Protein AF-A0A292SUH3-F1 (afdb_monomer_lite)

Radius of gyration: 15.09 Å; chains: 1; bounding box: 32×16×45 Å

Foldseek 3Di:
DDVVVVVVVLVVADPVNLVVVLVVLVVVCVVCVPPPDDVVVVVVSVVVNVVSVVVSVVSVVVVVVD

Structure (mmCIF, N/CA/C/O backbone):
data_AF-A0A292SUH3-F1
#
_entry.id   AF-A0A292SUH3-F1
#
loop_
_atom_site.group_PDB
_atom_site.id
_atom_site.type_symbol
_atom_site.label_atom_id
_atom_site.label_alt_id
_atom_site.label_comp_id
_atom_site.label_asym_id
_atom_site.label_entity_id
_atom_site.label_seq_id
_atom_site.pdbx_PDB_ins_code
_atom_site.Cartn_x
_atom_site.Cartn_y
_atom_site.Cartn_z
_atom_site.occupancy
_atom_site.B_iso_or_equiv
_atom_site.auth_seq_id
_atom_site.auth_comp_id
_atom_site.auth_asym_id
_atom_site.auth_atom_id
_atom_site.pdbx_PDB_model_num
ATOM 1 N N . MET A 1 1 ? 1.471 -4.395 -26.345 1.00 53.28 1 MET A N 1
ATOM 2 C CA . MET A 1 1 ? 1.602 -3.209 -25.468 1.00 53.28 1 MET A CA 1
ATOM 3 C C . MET A 1 1 ? 2.996 -2.640 -25.679 1.00 53.28 1 MET A C 1
ATOM 5 O O . MET A 1 1 ? 3.940 -3.419 -25.653 1.00 53.28 1 MET A O 1
ATOM 9 N N . ASN A 1 2 ? 3.126 -1.354 -26.014 1.00 64.19 2 ASN A N 1
ATOM 10 C CA . ASN A 1 2 ? 4.416 -0.761 -26.381 1.00 64.19 2 ASN A CA 1
ATOM 11 C C . ASN A 1 2 ? 5.325 -0.676 -25.136 1.00 64.19 2 ASN A C 1
ATOM 13 O O . ASN A 1 2 ? 4.908 -0.096 -24.132 1.00 64.19 2 ASN A O 1
ATOM 17 N N . LYS A 1 3 ? 6.521 -1.283 -25.177 1.00 60.06 3 LYS A N 1
ATOM 18 C CA . LYS A 1 3 ? 7.445 -1.368 -24.025 1.00 60.06 3 LYS A CA 1
ATOM 19 C C . LYS A 1 3 ? 7.816 0.019 -23.479 1.00 60.06 3 LYS A C 1
ATOM 21 O O . LYS A 1 3 ? 7.949 0.174 -22.269 1.00 60.06 3 LYS A O 1
ATOM 26 N N . ASP A 1 4 ? 7.844 1.028 -24.347 1.00 61.94 4 ASP A N 1
ATOM 27 C CA . ASP A 1 4 ? 8.142 2.417 -23.985 1.00 61.94 4 ASP A CA 1
ATOM 28 C C . ASP A 1 4 ? 7.082 3.059 -23.082 1.00 61.94 4 ASP A C 1
ATOM 30 O O . ASP A 1 4 ? 7.407 3.873 -22.222 1.00 61.94 4 ASP A O 1
ATOM 34 N N . ILE A 1 5 ? 5.805 2.695 -23.241 1.00 64.69 5 ILE A N 1
ATOM 35 C CA . ILE A 1 5 ? 4.723 3.237 -22.401 1.00 64.69 5 ILE A CA 1
ATOM 36 C C . ILE A 1 5 ? 4.816 2.656 -20.989 1.00 64.69 5 ILE A C 1
ATOM 38 O O . ILE A 1 5 ? 4.579 3.359 -20.010 1.00 64.69 5 ILE A O 1
ATOM 42 N N . ILE A 1 6 ? 5.180 1.378 -20.888 1.00 64.69 6 ILE A N 1
ATOM 43 C CA . ILE A 1 6 ? 5.355 0.681 -19.614 1.00 64.69 6 ILE A CA 1
ATOM 44 C C . ILE A 1 6 ? 6.539 1.286 -18.857 1.00 64.69 6 ILE A C 1
ATOM 46 O O . ILE A 1 6 ? 6.375 1.701 -17.716 1.00 64.69 6 ILE A O 1
ATOM 50 N N . ALA A 1 7 ? 7.690 1.435 -19.518 1.00 63.53 7 ALA A N 1
ATOM 51 C CA . ALA A 1 7 ? 8.867 2.071 -18.930 1.00 63.53 7 ALA A CA 1
ATOM 52 C C . ALA A 1 7 ? 8.582 3.514 -18.470 1.00 63.53 7 ALA A C 1
ATOM 54 O O . ALA A 1 7 ? 8.867 3.862 -17.329 1.00 63.53 7 ALA A O 1
ATOM 55 N N . LYS A 1 8 ? 7.916 4.332 -19.299 1.00 67.31 8 LYS A N 1
ATOM 56 C CA . LYS A 1 8 ? 7.544 5.708 -18.920 1.00 67.31 8 LYS A CA 1
ATOM 57 C C . LYS A 1 8 ? 6.543 5.783 -17.770 1.00 67.31 8 LYS A C 1
ATOM 59 O O . LYS A 1 8 ? 6.628 6.697 -16.962 1.00 67.31 8 LYS A O 1
ATOM 64 N N . LYS A 1 9 ? 5.592 4.847 -17.680 1.00 63.47 9 LYS A N 1
ATOM 65 C CA . LYS A 1 9 ? 4.662 4.758 -16.540 1.00 63.47 9 LYS A CA 1
ATOM 66 C C . LYS A 1 9 ? 5.418 4.532 -15.230 1.00 63.47 9 LYS A C 1
ATOM 68 O O . LYS A 1 9 ? 5.006 5.026 -14.187 1.00 63.47 9 LYS A O 1
ATOM 73 N N . TYR A 1 10 ? 6.503 3.779 -15.305 1.00 64.62 10 TYR A N 1
ATOM 74 C CA . TYR A 1 10 ? 7.341 3.414 -14.178 1.00 64.62 10 TYR A CA 1
ATOM 75 C C . TYR A 1 10 ? 8.344 4.510 -13.796 1.00 64.62 10 TYR A C 1
ATOM 77 O O . TYR A 1 10 ? 8.586 4.697 -12.612 1.00 64.62 10 TYR A O 1
ATOM 85 N N . ASP A 1 11 ? 8.819 5.320 -14.742 1.00 66.06 11 ASP A N 1
ATOM 86 C CA . ASP A 1 11 ? 9.629 6.515 -14.440 1.00 66.06 11 ASP A CA 1
ATOM 87 C C . ASP A 1 11 ? 8.865 7.608 -13.669 1.00 66.06 11 ASP A C 1
ATOM 89 O O . ASP A 1 11 ? 9.482 8.488 -13.074 1.00 66.06 11 ASP A O 1
ATOM 93 N N . LEU A 1 12 ? 7.528 7.565 -13.653 1.00 67.25 12 LEU A N 1
ATOM 94 C CA . LEU A 1 12 ? 6.703 8.517 -12.900 1.00 67.25 12 LEU A CA 1
ATOM 95 C C . LEU A 1 12 ? 6.655 8.230 -11.391 1.00 67.25 12 LEU A C 1
ATOM 97 O O . LEU A 1 12 ? 6.151 9.070 -10.651 1.00 67.25 12 LEU A O 1
ATOM 101 N N . ILE A 1 13 ? 7.107 7.053 -10.936 1.00 75.44 13 ILE A N 1
ATOM 102 C CA . ILE A 1 13 ? 7.013 6.631 -9.532 1.00 75.44 13 ILE A CA 1
ATOM 103 C C . ILE A 1 13 ? 8.328 5.979 -9.097 1.00 75.44 13 ILE A C 1
ATOM 105 O O . ILE A 1 13 ? 8.754 4.953 -9.621 1.00 75.44 13 ILE A O 1
ATOM 109 N N . THR A 1 14 ? 8.967 6.557 -8.088 1.00 78.12 14 THR A N 1
ATOM 110 C CA . THR A 1 14 ? 10.239 6.099 -7.524 1.00 78.12 14 THR A CA 1
ATOM 111 C C . THR A 1 14 ? 10.041 5.165 -6.326 1.00 78.12 14 THR A C 1
ATOM 113 O O . THR A 1 14 ? 8.961 5.049 -5.747 1.00 78.12 14 THR A O 1
ATOM 116 N N . SER A 1 15 ? 11.121 4.510 -5.879 1.00 77.19 15 SER A N 1
ATOM 117 C CA . SER A 1 15 ? 11.103 3.737 -4.624 1.00 77.19 15 SER A CA 1
ATOM 118 C C . SER A 1 15 ? 10.751 4.591 -3.400 1.00 77.19 15 SER A C 1
ATOM 120 O O . SER A 1 15 ? 10.226 4.061 -2.412 1.00 77.19 15 SER A O 1
ATOM 122 N N . GLU A 1 16 ? 11.079 5.881 -3.433 1.00 84.69 16 GLU A N 1
ATOM 123 C CA . GLU A 1 16 ? 10.773 6.827 -2.361 1.00 84.69 16 GLU A CA 1
ATOM 124 C C . GLU A 1 16 ? 9.268 7.096 -2.311 1.00 84.69 16 GLU A C 1
ATOM 126 O O . GLU A 1 16 ? 8.681 6.976 -1.236 1.00 84.69 16 GLU A O 1
ATOM 131 N N . ASP A 1 17 ? 8.621 7.279 -3.466 1.00 87.00 17 ASP A N 1
ATOM 132 C CA . ASP A 1 17 ? 7.165 7.441 -3.569 1.00 87.00 17 ASP A CA 1
ATOM 133 C C . ASP A 1 17 ? 6.414 6.243 -2.975 1.00 87.00 17 ASP A C 1
ATOM 135 O O . ASP A 1 17 ? 5.515 6.412 -2.149 1.00 87.00 17 ASP A O 1
ATOM 139 N N . TYR A 1 18 ? 6.825 5.013 -3.310 1.00 86.50 18 TYR A N 1
ATOM 140 C CA . TYR A 1 18 ? 6.225 3.808 -2.722 1.00 86.50 18 TYR A CA 1
ATOM 141 C C . TYR A 1 18 ? 6.390 3.752 -1.199 1.00 86.50 18 TYR A C 1
ATOM 143 O O . TYR A 1 18 ? 5.490 3.309 -0.486 1.00 86.50 18 TYR A O 1
ATOM 151 N N . SER A 1 19 ? 7.549 4.177 -0.694 1.00 87.50 19 SER A N 1
ATOM 152 C CA . SER A 1 19 ? 7.839 4.151 0.742 1.00 87.50 19 SER A CA 1
ATOM 153 C C . SER A 1 19 ? 7.012 5.206 1.480 1.00 87.50 19 SER A C 1
ATOM 155 O O . SER A 1 19 ? 6.452 4.911 2.532 1.00 87.50 19 SER A O 1
ATOM 157 N N . MET A 1 20 ? 6.847 6.390 0.886 1.00 92.75 20 MET A N 1
ATOM 158 C CA . MET A 1 20 ? 5.996 7.460 1.401 1.00 92.75 20 MET A CA 1
ATOM 159 C C . MET A 1 20 ? 4.515 7.054 1.435 1.00 92.75 20 MET A C 1
ATOM 161 O O . MET A 1 20 ? 3.866 7.194 2.472 1.00 92.75 20 MET A O 1
ATOM 165 N N . ILE A 1 21 ? 3.987 6.486 0.343 1.00 90.75 21 ILE A N 1
ATOM 166 C CA . ILE A 1 21 ? 2.603 5.983 0.280 1.00 90.75 21 ILE A CA 1
ATOM 167 C C . ILE A 1 21 ? 2.361 4.943 1.378 1.00 90.75 21 ILE A C 1
ATOM 169 O O . ILE A 1 21 ? 1.369 5.029 2.106 1.00 90.75 21 ILE A O 1
ATOM 173 N N . LYS A 1 22 ? 3.282 3.985 1.531 1.00 90.56 22 LYS A N 1
ATOM 174 C CA . LYS A 1 22 ? 3.175 2.943 2.556 1.00 90.56 22 LYS A CA 1
ATOM 175 C C . LYS A 1 22 ? 3.177 3.526 3.970 1.00 90.56 22 LYS A C 1
ATOM 177 O O . LYS A 1 22 ? 2.369 3.098 4.792 1.00 90.56 22 LYS A O 1
ATOM 182 N N . SER A 1 23 ? 4.030 4.511 4.251 1.00 93.50 23 SER A N 1
ATOM 183 C CA . SER A 1 23 ? 4.046 5.197 5.548 1.00 93.50 23 SER A CA 1
ATOM 184 C C . SER A 1 23 ? 2.698 5.845 5.861 1.00 93.50 23 SER A C 1
ATOM 186 O O . SER A 1 23 ? 2.150 5.595 6.931 1.00 93.50 23 SER A O 1
ATOM 188 N N . PHE A 1 24 ? 2.093 6.572 4.915 1.00 94.06 24 PHE A N 1
ATOM 189 C CA . PHE A 1 24 ? 0.767 7.168 5.122 1.00 94.06 24 PHE A CA 1
ATOM 190 C C . PHE A 1 24 ? -0.337 6.127 5.339 1.00 94.06 24 PHE A C 1
ATOM 192 O O . PHE A 1 24 ? -1.217 6.318 6.181 1.00 94.06 24 PHE A O 1
ATOM 199 N N . GLN A 1 25 ? -0.299 5.011 4.604 1.00 92.12 25 GLN A N 1
ATOM 200 C CA . GLN A 1 25 ? -1.248 3.911 4.794 1.00 92.12 25 GLN A CA 1
ATOM 201 C C . GLN A 1 25 ? -1.137 3.31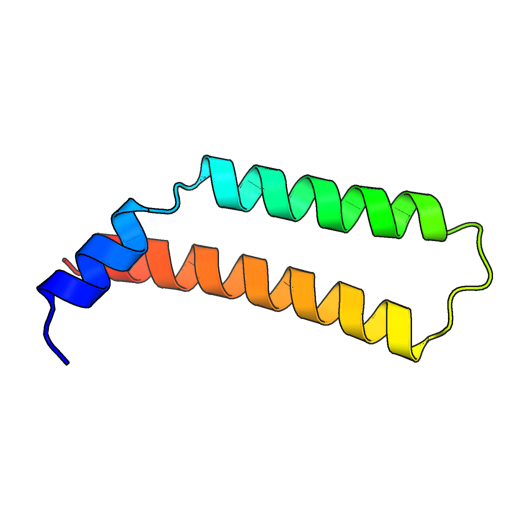7 6.208 1.00 92.12 25 GLN A C 1
ATOM 203 O O . GLN A 1 25 ? -2.155 3.120 6.872 1.00 92.12 25 GLN A O 1
ATOM 208 N N . LEU A 1 26 ? 0.087 3.083 6.693 1.00 92.81 26 LEU A N 1
ATOM 209 C CA . LEU A 1 26 ? 0.337 2.555 8.036 1.00 92.81 26 LEU A CA 1
ATOM 210 C C . LEU A 1 26 ? -0.043 3.553 9.134 1.00 92.81 26 LEU A C 1
ATOM 212 O O . LEU A 1 26 ? -0.700 3.168 10.097 1.00 92.81 26 LEU A O 1
ATOM 216 N N . GLU A 1 27 ? 0.301 4.832 8.979 1.00 92.94 27 GLU A N 1
ATOM 217 C CA . GLU A 1 27 ? -0.095 5.886 9.918 1.00 92.94 27 GLU A CA 1
ATOM 218 C C . GLU A 1 27 ? -1.614 5.972 10.072 1.00 92.94 27 GLU A C 1
ATOM 220 O O . GLU A 1 27 ? -2.116 6.128 11.185 1.00 92.94 27 GLU A O 1
ATOM 225 N N . ASN A 1 28 ? -2.359 5.843 8.973 1.00 89.31 28 ASN A N 1
ATOM 226 C CA . ASN A 1 28 ? -3.817 5.846 9.022 1.00 89.31 28 ASN A CA 1
ATOM 227 C C . ASN A 1 28 ? -4.371 4.635 9.777 1.00 89.31 28 ASN A C 1
ATOM 229 O O . ASN A 1 28 ? -5.282 4.802 10.586 1.00 89.31 28 ASN A O 1
ATOM 233 N N . ILE A 1 29 ? -3.805 3.441 9.582 1.00 88.94 29 ILE A N 1
ATOM 234 C CA . ILE A 1 29 ? -4.198 2.257 10.361 1.00 88.94 29 ILE A CA 1
ATOM 235 C C . ILE A 1 29 ? -3.903 2.472 11.847 1.00 88.94 29 ILE A C 1
ATOM 237 O O . ILE A 1 29 ? -4.764 2.205 12.679 1.00 88.94 29 ILE A O 1
ATOM 241 N N . VAL A 1 30 ? -2.725 2.999 12.190 1.00 90.38 30 VAL A N 1
ATOM 242 C CA . VAL A 1 30 ? -2.345 3.266 13.586 1.00 90.38 30 VAL A CA 1
ATOM 243 C C . VAL A 1 30 ? -3.281 4.286 14.234 1.00 90.38 30 VAL A C 1
ATOM 245 O O . VAL A 1 30 ? -3.732 4.066 15.356 1.00 90.38 30 VAL A O 1
ATOM 248 N N . LYS A 1 31 ? -3.643 5.367 13.529 1.00 88.88 31 LYS A N 1
ATOM 249 C CA . LYS A 1 31 ? -4.631 6.351 14.012 1.00 88.88 31 LYS A CA 1
ATOM 250 C C . LYS A 1 31 ? -5.987 5.708 14.301 1.00 88.88 31 LYS A C 1
ATOM 252 O O . LYS A 1 31 ? -6.654 6.086 15.258 1.00 88.88 31 LYS A O 1
ATOM 257 N N . LEU A 1 32 ? -6.378 4.728 13.490 1.00 86.62 32 LEU A N 1
ATOM 258 C CA . LEU A 1 32 ? -7.654 4.030 13.616 1.00 86.62 32 LEU A CA 1
ATOM 259 C C . LEU A 1 32 ? -7.601 2.820 14.559 1.00 86.62 32 LEU A C 1
ATOM 261 O O . LEU A 1 32 ? -8.651 2.282 14.889 1.00 86.62 32 LEU A O 1
ATOM 265 N N . ALA A 1 33 ? -6.422 2.411 15.036 1.00 82.75 33 ALA A N 1
ATOM 266 C CA . ALA A 1 33 ? -6.256 1.215 15.866 1.00 82.75 33 ALA A CA 1
ATOM 267 C C . ALA A 1 33 ? -6.980 1.306 17.221 1.00 82.75 33 ALA A C 1
ATOM 269 O O . ALA A 1 33 ? -7.382 0.284 17.767 1.00 82.75 33 ALA A O 1
ATOM 270 N N . ASN A 1 34 ? -7.178 2.523 17.739 1.00 82.81 34 ASN A N 1
ATOM 271 C CA . ASN A 1 34 ? -7.950 2.781 18.962 1.00 82.81 34 ASN A CA 1
ATOM 272 C C . ASN A 1 34 ? -9.411 3.181 18.678 1.00 82.81 34 ASN A C 1
ATOM 274 O O . ASN A 1 34 ? -10.097 3.685 19.563 1.00 82.81 34 ASN A O 1
ATOM 278 N N . SER A 1 35 ? -9.867 3.026 17.434 1.00 85.44 35 SER A N 1
ATOM 279 C CA . SER A 1 35 ? -11.222 3.366 16.991 1.00 85.44 35 SER A CA 1
ATOM 280 C C . SER A 1 35 ? -12.029 2.096 16.729 1.00 85.44 35 SER A C 1
ATOM 282 O O . SER A 1 35 ? -11.463 1.070 16.354 1.00 85.44 35 SER A O 1
ATOM 284 N N . ASP A 1 36 ? -13.358 2.183 16.820 1.00 87.38 36 ASP A N 1
ATOM 285 C CA . ASP A 1 36 ? -14.264 1.140 16.318 1.00 87.38 36 ASP A CA 1
ATOM 286 C C . ASP A 1 36 ? -14.295 1.176 14.781 1.00 87.38 36 ASP A C 1
ATOM 288 O O . ASP A 1 36 ? -15.208 1.704 14.139 1.00 87.38 36 ASP A O 1
ATOM 292 N N . ILE A 1 37 ? -13.226 0.670 14.162 1.00 87.06 37 ILE A N 1
ATOM 293 C CA . ILE A 1 37 ? -13.131 0.566 12.710 1.00 87.06 37 ILE A CA 1
ATOM 294 C C . ILE A 1 37 ? -13.979 -0.608 12.213 1.00 87.06 37 ILE A C 1
ATOM 296 O O . ILE A 1 37 ? -13.877 -1.734 12.699 1.00 87.06 37 ILE A O 1
ATOM 300 N N . ASN A 1 38 ? -14.799 -0.364 11.189 1.00 92.00 38 ASN A N 1
ATOM 301 C CA . ASN A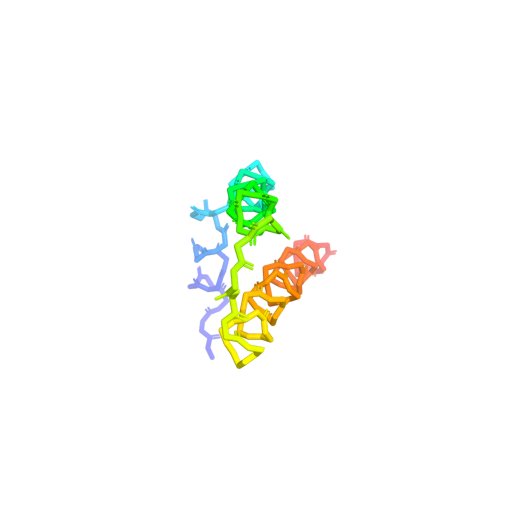 1 38 ? -15.533 -1.436 10.525 1.00 92.00 38 ASN A CA 1
ATOM 302 C C . ASN A 1 38 ? -14.535 -2.473 9.950 1.00 92.00 38 ASN A C 1
ATOM 304 O O . ASN A 1 38 ? -13.654 -2.087 9.171 1.00 92.00 38 ASN A O 1
ATOM 308 N N . PRO A 1 39 ? -14.679 -3.778 10.254 1.00 91.25 39 PRO A N 1
ATOM 309 C CA . PRO A 1 39 ? -13.760 -4.814 9.778 1.00 91.25 39 PRO A CA 1
ATOM 310 C C . PRO A 1 39 ? -13.567 -4.857 8.254 1.00 91.25 39 PRO A C 1
ATOM 312 O O . P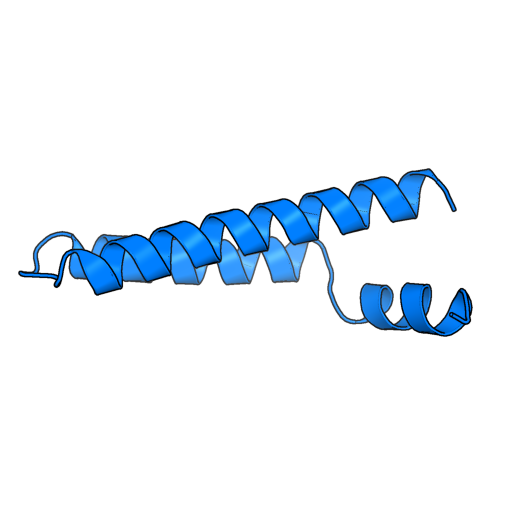RO A 1 39 ? -12.462 -5.128 7.787 1.00 91.25 39 PRO A O 1
ATOM 315 N N . LEU A 1 40 ? -14.601 -4.541 7.465 1.00 93.31 40 LEU A N 1
ATOM 316 C CA . LEU A 1 40 ? -14.502 -4.473 6.000 1.00 93.31 40 LEU A CA 1
ATOM 317 C C . LEU A 1 40 ? -13.607 -3.318 5.540 1.00 93.31 40 LEU A C 1
ATOM 319 O O . LEU A 1 40 ? -12.860 -3.455 4.572 1.00 93.31 40 LEU A O 1
ATOM 323 N N . ILE A 1 41 ? -13.654 -2.187 6.249 1.00 90.56 41 ILE A N 1
ATOM 324 C CA . ILE A 1 41 ? -12.787 -1.040 5.971 1.00 90.56 41 ILE A CA 1
ATOM 325 C C . ILE A 1 41 ? -11.338 -1.412 6.291 1.00 90.56 41 ILE A C 1
ATOM 327 O O . ILE A 1 41 ? -10.462 -1.198 5.454 1.00 90.56 41 ILE A O 1
ATOM 331 N N . LEU A 1 42 ? -11.087 -2.033 7.450 1.00 90.75 42 LEU A N 1
ATOM 332 C CA . LEU A 1 42 ? -9.751 -2.505 7.821 1.00 90.75 42 LEU A CA 1
ATOM 333 C C . LEU A 1 42 ? -9.198 -3.504 6.794 1.00 90.75 42 LEU A C 1
ATOM 335 O O . LEU A 1 42 ? -8.054 -3.379 6.361 1.00 90.75 42 LEU A O 1
ATOM 339 N N . GLN A 1 43 ? -10.018 -4.457 6.345 1.00 93.38 43 GLN A N 1
ATOM 340 C CA . GLN A 1 43 ? -9.636 -5.402 5.297 1.00 93.38 43 GLN A CA 1
ATOM 341 C C . GLN A 1 43 ? -9.261 -4.686 3.990 1.00 93.38 43 GLN A C 1
ATOM 343 O O . GLN A 1 43 ? -8.259 -5.035 3.363 1.00 93.38 43 GLN A O 1
ATOM 348 N N . GLY A 1 44 ? -10.030 -3.668 3.591 1.00 94.44 44 GLY A N 1
ATOM 349 C CA . GLY A 1 44 ? -9.716 -2.830 2.434 1.00 94.44 44 GLY A CA 1
ATOM 350 C C . GLY A 1 44 ? -8.376 -2.104 2.580 1.00 94.44 44 GLY A C 1
ATOM 351 O O . GLY A 1 44 ? -7.570 -2.117 1.651 1.00 94.44 44 GLY A O 1
ATOM 352 N N . MET A 1 45 ? -8.097 -1.537 3.756 1.00 93.12 45 MET A N 1
ATOM 353 C CA . MET A 1 45 ? -6.823 -0.865 4.048 1.00 93.12 45 MET A CA 1
ATOM 354 C C . MET A 1 45 ? -5.631 -1.825 3.972 1.00 93.12 45 MET A C 1
ATOM 356 O O . MET A 1 45 ? -4.624 -1.510 3.339 1.00 93.12 45 MET A O 1
ATOM 360 N N . LEU A 1 46 ? -5.752 -3.017 4.561 1.00 93.69 46 LEU A N 1
ATOM 361 C CA . LEU A 1 46 ? -4.705 -4.042 4.507 1.00 93.69 46 LEU A CA 1
ATOM 362 C C . LEU A 1 46 ? -4.456 -4.526 3.074 1.00 93.69 46 LEU A C 1
ATOM 364 O O . LEU A 1 46 ? -3.306 -4.705 2.672 1.00 93.69 46 LEU A O 1
ATOM 368 N N . LYS A 1 47 ? -5.523 -4.687 2.281 1.00 95.44 47 LYS A N 1
ATOM 369 C CA . LYS A 1 47 ? -5.411 -5.042 0.864 1.00 95.44 47 LYS A CA 1
ATOM 370 C C . LYS A 1 47 ? -4.664 -3.969 0.070 1.00 95.44 47 LYS A C 1
ATOM 372 O O . LYS A 1 47 ? -3.778 -4.312 -0.703 1.00 95.44 47 LYS A O 1
ATOM 377 N N . LEU A 1 48 ? -4.965 -2.691 0.302 1.00 93.12 48 LEU A N 1
ATOM 378 C CA . LEU A 1 48 ? -4.266 -1.585 -0.359 1.00 93.12 48 LEU A CA 1
ATOM 379 C C . LEU A 1 48 ? -2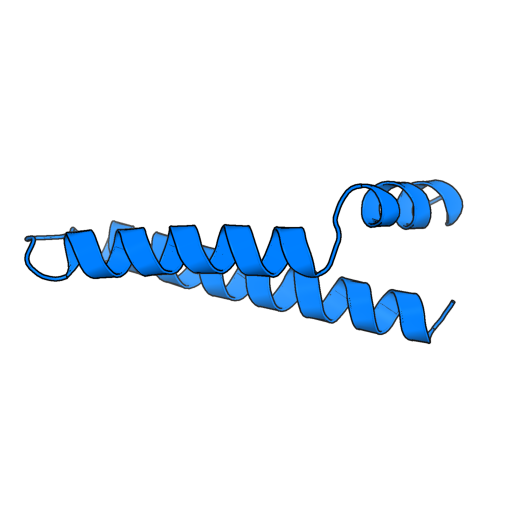.763 -1.582 -0.056 1.00 93.12 48 LEU A C 1
ATOM 381 O O . LEU A 1 48 ? -1.975 -1.332 -0.960 1.00 93.12 48 LEU A O 1
ATOM 385 N N . ILE A 1 49 ? -2.354 -1.898 1.176 1.00 92.88 49 ILE A N 1
ATOM 386 C CA . ILE A 1 49 ? -0.928 -2.021 1.524 1.00 92.88 49 ILE A CA 1
ATOM 387 C C . ILE A 1 49 ? -0.279 -3.181 0.763 1.00 92.88 49 ILE A C 1
ATOM 389 O O . ILE A 1 49 ? 0.807 -3.018 0.207 1.00 92.88 49 ILE A O 1
ATOM 393 N N . ALA A 1 50 ? -0.944 -4.338 0.710 1.00 93.38 50 ALA A N 1
ATOM 394 C CA . ALA A 1 50 ? -0.445 -5.493 -0.033 1.00 93.38 50 ALA A CA 1
ATOM 395 C C . ALA A 1 50 ? -0.307 -5.194 -1.537 1.00 93.38 50 ALA A C 1
ATOM 397 O O . ALA A 1 50 ? 0.681 -5.591 -2.157 1.00 93.38 50 ALA A O 1
ATOM 398 N N . ASP A 1 51 ? -1.256 -4.452 -2.112 1.00 91.94 51 ASP A N 1
ATOM 399 C CA . ASP A 1 51 ? -1.201 -4.011 -3.505 1.00 91.94 51 ASP A CA 1
ATOM 400 C C . ASP A 1 51 ? -0.037 -3.025 -3.735 1.00 91.94 51 ASP A C 1
ATOM 402 O O . ASP A 1 51 ? 0.708 -3.189 -4.704 1.00 91.94 51 ASP A O 1
ATOM 406 N N . THR A 1 52 ? 0.203 -2.072 -2.819 1.00 89.81 52 THR A N 1
ATOM 407 C CA . THR A 1 52 ? 1.379 -1.176 -2.859 1.00 89.81 52 THR A CA 1
ATOM 408 C C . THR A 1 52 ? 2.691 -1.970 -2.855 1.00 89.81 52 THR A C 1
ATOM 410 O O . THR A 1 52 ? 3.589 -1.702 -3.659 1.00 89.81 52 THR A O 1
ATOM 413 N N . ASP A 1 53 ? 2.812 -2.964 -1.969 1.00 90.00 53 ASP A N 1
ATOM 414 C CA . ASP A 1 53 ? 4.007 -3.810 -1.863 1.00 90.00 53 ASP A CA 1
ATOM 415 C C . ASP A 1 53 ? 4.233 -4.635 -3.134 1.00 90.00 53 ASP A C 1
ATOM 417 O O . ASP A 1 53 ? 5.365 -4.749 -3.620 1.00 90.00 53 ASP A O 1
ATOM 421 N N . LYS A 1 54 ? 3.151 -5.164 -3.712 1.00 90.38 54 LYS A N 1
ATOM 422 C CA . LYS A 1 54 ? 3.200 -5.885 -4.981 1.00 90.38 54 LYS A CA 1
ATOM 423 C C . LYS A 1 54 ? 3.671 -4.983 -6.117 1.00 90.38 54 LYS A C 1
ATOM 425 O O . LYS A 1 54 ? 4.589 -5.365 -6.834 1.00 90.38 54 LYS A O 1
ATOM 430 N N . TRP A 1 55 ? 3.116 -3.778 -6.252 1.00 86.25 55 TRP A N 1
ATOM 431 C CA . TRP A 1 55 ? 3.530 -2.837 -7.299 1.00 86.25 55 TRP A CA 1
ATOM 432 C C . TRP A 1 55 ? 5.006 -2.465 -7.198 1.00 86.25 55 TRP A C 1
ATOM 434 O O . TRP A 1 55 ? 5.698 -2.442 -8.214 1.00 86.25 55 TRP A O 1
ATOM 444 N N . LYS A 1 56 ? 5.504 -2.234 -5.977 1.00 86.75 56 LYS A N 1
ATOM 445 C CA . LYS A 1 56 ? 6.928 -1.985 -5.735 1.00 86.75 56 LYS A CA 1
ATOM 446 C C . LYS A 1 56 ? 7.779 -3.171 -6.206 1.00 86.75 56 LYS A C 1
ATOM 448 O O . LYS A 1 56 ? 8.786 -2.972 -6.883 1.00 86.75 56 LYS A O 1
ATOM 453 N N . SER A 1 57 ? 7.379 -4.400 -5.872 1.00 87.31 57 SER A N 1
ATOM 454 C CA . SER A 1 57 ? 8.086 -5.616 -6.296 1.00 87.31 57 SER A CA 1
ATOM 455 C C . SER A 1 57 ? 8.080 -5.796 -7.816 1.00 87.31 57 SER A C 1
ATOM 457 O O . SER A 1 57 ? 9.140 -6.005 -8.407 1.00 87.31 57 SER A O 1
ATOM 459 N N . ASP A 1 58 ? 6.910 -5.670 -8.444 1.00 85.00 58 ASP A N 1
ATOM 460 C CA . ASP A 1 58 ? 6.727 -5.815 -9.890 1.00 85.00 58 ASP A CA 1
ATOM 461 C C . ASP A 1 58 ? 7.614 -4.811 -10.646 1.00 85.00 58 ASP A C 1
ATOM 463 O O . ASP A 1 58 ? 8.391 -5.215 -11.512 1.00 85.00 58 ASP A O 1
ATOM 467 N N . PHE A 1 59 ? 7.623 -3.543 -10.218 1.00 80.44 59 PHE A N 1
ATOM 468 C CA . PHE A 1 59 ? 8.496 -2.501 -10.767 1.00 80.44 59 PHE A CA 1
ATOM 469 C C . PHE A 1 59 ? 9.987 -2.859 -10.675 1.00 80.44 59 PHE A C 1
ATOM 471 O O . PHE A 1 59 ? 10.717 -2.780 -11.666 1.00 80.44 59 PHE A O 1
ATOM 478 N N . PHE A 1 60 ? 10.474 -3.277 -9.500 1.00 78.62 60 PHE A N 1
ATOM 479 C CA . PHE A 1 60 ? 11.889 -3.634 -9.346 1.00 78.62 60 PHE A CA 1
ATOM 480 C C . PHE A 1 60 ? 12.280 -4.863 -10.160 1.00 78.62 60 PHE A C 1
ATOM 482 O O . PHE A 1 60 ? 13.399 -4.939 -10.672 1.00 78.62 60 PHE A O 1
ATOM 489 N N . ASN A 1 61 ? 11.376 -5.833 -10.272 1.00 81.19 61 ASN A N 1
ATOM 490 C CA . ASN A 1 61 ? 11.605 -7.034 -11.059 1.00 81.19 61 ASN A CA 1
ATOM 491 C C . ASN A 1 61 ? 11.631 -6.725 -12.558 1.00 81.19 61 ASN A C 1
ATOM 493 O O . ASN A 1 61 ? 12.436 -7.312 -13.280 1.00 81.19 61 ASN A O 1
ATOM 497 N N . GLU A 1 62 ? 10.801 -5.795 -13.027 1.00 74.31 62 GLU A N 1
ATOM 498 C CA . GLU A 1 62 ? 10.810 -5.337 -14.416 1.00 74.31 62 GLU A CA 1
ATOM 499 C C . GLU A 1 62 ? 12.071 -4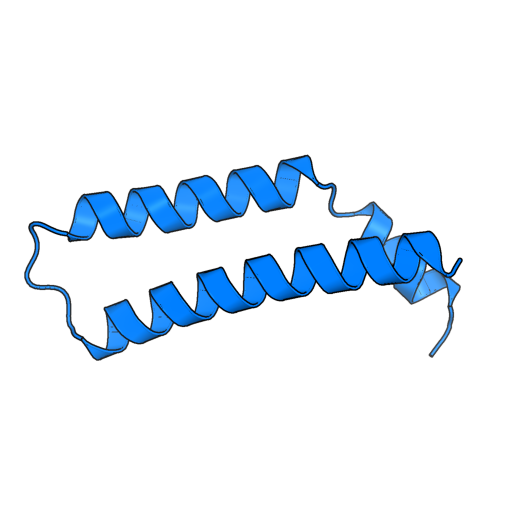.528 -14.735 1.00 74.31 62 GLU A C 1
ATOM 501 O O . GLU A 1 62 ? 12.729 -4.845 -15.724 1.00 74.31 62 GLU A O 1
ATOM 506 N N . ARG A 1 63 ? 12.504 -3.611 -13.855 1.00 67.50 63 ARG A N 1
ATOM 507 C CA . ARG A 1 63 ? 13.779 -2.881 -14.017 1.00 67.50 63 ARG A CA 1
ATOM 508 C C . ARG A 1 63 ? 15.018 -3.774 -14.050 1.00 67.50 63 ARG A C 1
ATOM 510 O O . ARG A 1 63 ? 16.014 -3.394 -14.646 1.00 67.50 63 ARG A O 1
ATOM 517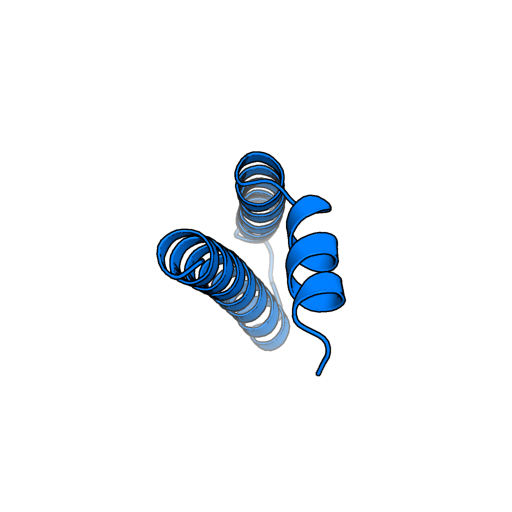 N N . LYS A 1 64 ? 14.994 -4.934 -13.385 1.00 66.25 64 LYS A N 1
ATOM 518 C CA . LYS A 1 64 ? 16.098 -5.913 -13.431 1.00 66.25 64 LYS A CA 1
ATOM 519 C C . LYS A 1 64 ? 16.132 -6.726 -14.728 1.00 66.25 64 LYS A C 1
ATOM 521 O O . LYS A 1 64 ? 17.147 -7.353 -15.013 1.00 66.25 64 LYS A O 1
ATOM 526 N N . ARG A 1 65 ? 15.008 -6.806 -15.445 1.00 59.72 65 ARG A N 1
ATOM 527 C CA . ARG A 1 65 ? 14.848 -7.610 -16.669 1.00 59.72 65 ARG A CA 1
ATOM 528 C C . ARG A 1 65 ? 15.039 -6.793 -17.950 1.00 59.72 65 ARG A C 1
ATOM 530 O O . ARG A 1 65 ? 15.221 -7.399 -19.004 1.00 59.72 65 ARG A O 1
ATOM 537 N N . SER A 1 66 ? 14.934 -5.469 -17.859 1.00 54.56 66 SER A N 1
ATOM 538 C CA . SER A 1 66 ? 15.235 -4.481 -18.906 1.00 54.56 66 SER A CA 1
ATOM 539 C C . SER A 1 66 ? 16.697 -4.063 -18.873 1.00 54.56 66 SER A C 1
ATOM 541 O O . SER A 1 66 ? 17.296 -3.994 -19.964 1.00 54.56 66 SER A O 1
#

Sequence (66 aa):
MNKDIIAKKYDLITSEDYSMIKSFQLENIVKLANSDINPLILQGMLKLIADTDKWKSDFFNERKRS

Secondary structure (DSSP, 8-state):
--HHHHHHHHHTS-HHHHHHHHHHHHHHHHHHTTS---HHHHHHHHHHHHHHHHHHHHHHHHHHH-

pLDDT: mean 82.18, std 11.91, range [53.28, 95.44]